Protein AF-A0A9E5BKT2-F1 (afdb_monomer_lite)

Radius of gyration: 29.55 Å; chains: 1; bounding box: 69×45×81 Å

Foldseek 3Di:
DVVLVVLLVVLLVLLLVLVVLVVVLVVLVVVCVVCVVVCVVVVVVVVSVVVNVVSVVVSVVSVVVNVVSLVVLVVVLVVVLVVVLVVVLVVCVVVPHDPVRNVVVVVVSVVVSVVVSVVSNVSSVCSSCVSVVVVVCCVVVPDDPDDADPPHDDDDDDPPDDDDDPDDDDDDPDDD

Sequence (176 aa):
MFAVRGVGLAIQKRARSGLTSASDLNSIAVENLQAARDVRAYGLQEREAARFAKSSHEGLRIQAKLVRYEKVLSPLLEISAACGIAIAIGVGASVGFKFEELLSLITAFYMAYGPIKKIGFVSNRLHMAEPGLVRLEEIIHATIEVADSPQAKSLGRVKGEIAMKDLSFAYGKETV

Structure (mmCIF, N/CA/C/O backbone):
data_AF-A0A9E5BKT2-F1
#
_entry.id   AF-A0A9E5BKT2-F1
#
loop_
_atom_site.group_PDB
_atom_site.id
_atom_site.type_symbol
_atom_site.label_atom_id
_atom_site.label_alt_id
_atom_site.label_comp_id
_atom_site.label_asym_id
_atom_site.label_entity_id
_atom_site.label_seq_id
_atom_site.pdbx_PDB_ins_code
_atom_site.Cartn_x
_atom_site.Cartn_y
_atom_site.Cartn_z
_atom_site.occupancy
_atom_site.B_iso_or_equiv
_atom_site.auth_seq_id
_atom_site.auth_comp_id
_atom_site.auth_asym_id
_atom_site.auth_atom_id
_atom_site.pdbx_PDB_model_num
ATOM 1 N N . MET A 1 1 ? 13.418 -9.877 -16.301 1.00 52.44 1 MET A N 1
ATOM 2 C CA . MET A 1 1 ? 12.278 -10.256 -15.427 1.00 52.44 1 MET A CA 1
ATOM 3 C C . MET A 1 1 ? 12.589 -10.229 -13.926 1.00 52.44 1 MET A C 1
ATOM 5 O O . MET A 1 1 ? 11.727 -9.795 -13.173 1.00 52.44 1 MET A O 1
ATOM 9 N N . PHE A 1 2 ? 13.782 -10.630 -13.463 1.00 60.38 2 PHE A N 1
ATOM 10 C CA . PHE A 1 2 ? 14.114 -10.679 -12.024 1.00 60.38 2 PHE A CA 1
ATOM 11 C C . PHE A 1 2 ? 13.998 -9.335 -11.278 1.00 60.38 2 PHE A C 1
ATOM 13 O O . PHE A 1 2 ? 13.499 -9.308 -10.156 1.00 60.38 2 PHE A O 1
ATOM 20 N N . ALA A 1 3 ? 14.367 -8.215 -11.912 1.00 64.75 3 ALA A N 1
ATOM 21 C CA . ALA A 1 3 ? 14.278 -6.885 -11.298 1.00 64.75 3 ALA A CA 1
ATOM 22 C C . ALA A 1 3 ? 12.826 -6.450 -11.008 1.00 64.75 3 ALA A C 1
ATOM 24 O O . ALA A 1 3 ? 12.533 -5.968 -9.918 1.00 64.75 3 ALA A O 1
ATOM 25 N N . VAL A 1 4 ? 11.900 -6.688 -11.945 1.00 68.06 4 VAL A N 1
ATOM 26 C CA . VAL A 1 4 ? 10.472 -6.346 -11.788 1.00 68.06 4 VAL A CA 1
ATOM 27 C C . VAL A 1 4 ? 9.827 -7.183 -10.682 1.00 68.06 4 VAL A C 1
ATOM 29 O O . VAL A 1 4 ? 9.112 -6.647 -9.839 1.00 68.06 4 VAL A O 1
ATOM 32 N N . ARG A 1 5 ? 10.140 -8.486 -10.625 1.00 73.25 5 ARG A N 1
ATOM 33 C CA . ARG A 1 5 ? 9.656 -9.379 -9.561 1.00 73.25 5 ARG A CA 1
ATOM 34 C C . ARG A 1 5 ? 10.188 -8.970 -8.184 1.00 73.25 5 ARG A C 1
ATOM 36 O O . ARG A 1 5 ? 9.429 -8.958 -7.220 1.00 73.25 5 ARG A O 1
ATOM 43 N N . GLY A 1 6 ? 11.464 -8.591 -8.098 1.00 78.75 6 GLY A N 1
ATOM 44 C CA . GLY A 1 6 ? 12.071 -8.099 -6.858 1.00 78.75 6 GLY A CA 1
ATOM 45 C C . GLY A 1 6 ? 11.422 -6.810 -6.344 1.00 78.75 6 GLY A C 1
ATOM 46 O O . GLY A 1 6 ? 11.127 -6.705 -5.155 1.00 78.75 6 GLY A O 1
ATOM 47 N N . VAL 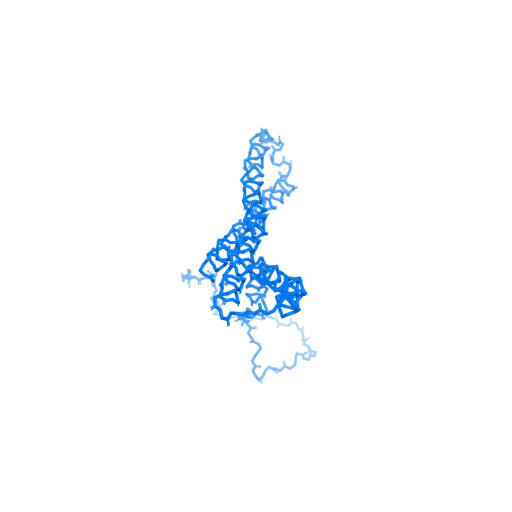A 1 7 ? 11.135 -5.858 -7.240 1.00 80.56 7 VAL A N 1
ATOM 48 C CA . VAL A 1 7 ? 10.409 -4.623 -6.898 1.00 80.56 7 VAL A CA 1
ATOM 49 C C . VAL A 1 7 ? 8.981 -4.932 -6.440 1.00 80.56 7 VAL A C 1
ATOM 51 O O . VAL A 1 7 ? 8.551 -4.394 -5.423 1.00 80.56 7 VAL A O 1
ATOM 54 N N . GLY A 1 8 ? 8.279 -5.847 -7.116 1.00 79.69 8 GLY A N 1
ATOM 55 C CA . GLY A 1 8 ? 6.929 -6.270 -6.728 1.00 79.69 8 GLY A CA 1
ATOM 56 C C . GLY A 1 8 ? 6.857 -6.846 -5.309 1.00 79.69 8 GLY A C 1
ATOM 57 O O . GLY A 1 8 ? 6.052 -6.387 -4.502 1.00 79.69 8 GLY A O 1
ATOM 58 N N . LEU A 1 9 ? 7.757 -7.773 -4.961 1.00 83.00 9 LEU A N 1
ATOM 59 C CA . LEU A 1 9 ? 7.834 -8.349 -3.608 1.00 83.00 9 LEU A CA 1
ATOM 60 C C . LEU A 1 9 ? 8.186 -7.299 -2.543 1.00 83.00 9 LEU A C 1
ATOM 62 O O . LEU A 1 9 ? 7.648 -7.312 -1.433 1.00 83.00 9 LEU A O 1
ATOM 66 N N . ALA A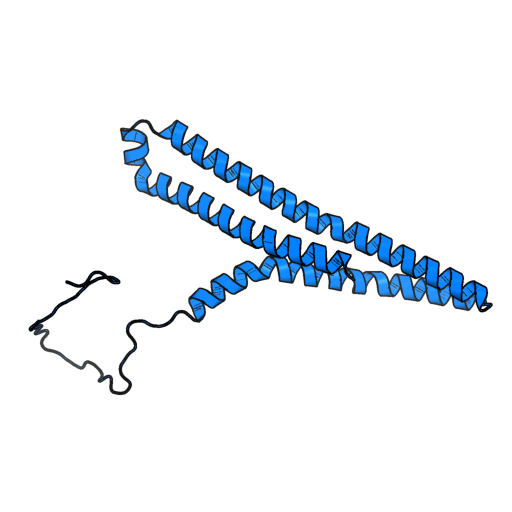 1 10 ? 9.083 -6.364 -2.870 1.00 85.25 10 ALA A N 1
ATOM 67 C CA . ALA A 1 10 ? 9.416 -5.265 -1.971 1.00 85.25 10 ALA A CA 1
ATOM 68 C C . ALA A 1 10 ? 8.203 -4.357 -1.714 1.00 85.25 10 ALA A C 1
ATOM 70 O O . ALA A 1 10 ? 7.989 -3.933 -0.577 1.00 85.25 10 ALA A O 1
ATOM 71 N N . ILE A 1 11 ? 7.399 -4.093 -2.744 1.00 86.62 11 ILE A N 1
ATOM 72 C CA . ILE A 1 11 ? 6.190 -3.273 -2.648 1.00 86.62 11 ILE A CA 1
ATOM 73 C C . ILE A 1 11 ? 5.122 -3.971 -1.816 1.00 86.62 11 ILE A C 1
ATOM 75 O O . ILE A 1 11 ? 4.629 -3.356 -0.875 1.00 86.62 11 ILE A O 1
ATOM 79 N N . GLN A 1 12 ? 4.852 -5.254 -2.057 1.00 85.00 12 GLN A N 1
ATOM 80 C CA . GLN A 1 12 ? 3.915 -6.048 -1.255 1.00 85.00 12 GLN A CA 1
ATOM 81 C C . GLN A 1 12 ? 4.278 -6.003 0.244 1.00 85.00 12 GLN A C 1
ATOM 83 O O . GLN A 1 12 ? 3.455 -5.646 1.092 1.00 85.00 12 GLN A O 1
ATOM 88 N N . LYS A 1 13 ? 5.550 -6.268 0.584 1.00 87.50 13 LYS A N 1
ATOM 89 C CA . LYS A 1 13 ? 6.039 -6.225 1.974 1.00 87.50 13 LYS A CA 1
ATOM 90 C C . LYS A 1 13 ? 5.849 -4.847 2.613 1.00 87.50 13 LYS A C 1
ATOM 92 O O . LYS A 1 13 ? 5.447 -4.752 3.771 1.00 87.50 13 LYS A O 1
ATOM 97 N N . ARG A 1 14 ? 6.153 -3.773 1.880 1.00 87.69 14 ARG A N 1
ATOM 98 C CA . ARG A 1 14 ? 6.024 -2.395 2.379 1.00 87.69 14 ARG A CA 1
ATOM 99 C C . ARG A 1 14 ? 4.567 -1.941 2.458 1.00 87.69 14 ARG A C 1
ATOM 101 O O . ARG A 1 14 ? 4.245 -1.199 3.377 1.00 87.69 14 ARG A O 1
ATOM 108 N N . ALA A 1 15 ? 3.703 -2.408 1.560 1.00 86.44 15 ALA A N 1
ATOM 109 C CA . ALA A 1 15 ? 2.277 -2.104 1.553 1.00 86.44 15 ALA A CA 1
ATOM 110 C C . ALA A 1 15 ? 1.611 -2.705 2.793 1.00 86.44 15 ALA A C 1
ATOM 112 O O . ALA A 1 15 ? 0.880 -2.009 3.495 1.00 86.44 15 ALA A O 1
ATOM 113 N N . ARG A 1 16 ? 1.987 -3.942 3.152 1.00 88.44 16 ARG A N 1
ATOM 114 C CA . ARG A 1 16 ? 1.585 -4.563 4.419 1.00 88.44 16 ARG A CA 1
ATOM 115 C C . ARG A 1 16 ? 2.017 -3.727 5.626 1.00 88.44 16 ARG A C 1
ATOM 117 O O . ARG A 1 16 ? 1.190 -3.422 6.476 1.00 88.44 16 ARG A O 1
ATOM 124 N N . SER A 1 17 ? 3.282 -3.295 5.678 1.00 90.00 17 SER A N 1
ATOM 125 C CA . SER A 1 17 ? 3.759 -2.408 6.754 1.00 90.00 17 SER A CA 1
ATOM 126 C C . SER A 1 17 ? 3.029 -1.060 6.790 1.00 90.00 17 SER A C 1
ATOM 128 O O . SER A 1 17 ? 2.810 -0.520 7.869 1.00 90.00 17 SER A O 1
ATOM 130 N N . GLY A 1 18 ? 2.650 -0.514 5.630 1.00 89.94 18 GLY A N 1
ATOM 131 C CA . GLY A 1 18 ? 1.887 0.731 5.535 1.00 89.94 18 GLY A CA 1
ATOM 132 C C . GLY A 1 18 ? 0.489 0.594 6.136 1.00 89.94 18 GLY A C 1
ATOM 133 O O . GLY A 1 18 ? 0.069 1.459 6.899 1.00 89.94 18 GLY A O 1
ATOM 134 N N . LEU A 1 19 ? -0.188 -0.523 5.859 1.00 86.38 19 LEU A N 1
ATOM 135 C CA . LEU A 1 19 ? -1.477 -0.873 6.462 1.00 86.38 19 LEU A CA 1
ATOM 136 C C . LEU A 1 19 ? -1.389 -1.007 7.986 1.00 86.38 19 LEU A C 1
ATOM 138 O O . LEU A 1 19 ? -2.228 -0.451 8.690 1.00 86.38 19 LEU A O 1
ATOM 142 N N . THR A 1 20 ? -0.364 -1.692 8.501 1.00 89.25 20 THR A N 1
ATOM 143 C CA . THR A 1 20 ? -0.136 -1.797 9.951 1.00 89.25 20 THR A CA 1
ATOM 144 C C . THR A 1 20 ? 0.094 -0.422 10.576 1.00 89.25 20 THR A C 1
ATOM 146 O O . THR A 1 20 ? -0.587 -0.069 11.529 1.00 89.25 20 THR A O 1
ATOM 149 N N . SER A 1 21 ? 0.966 0.400 9.987 1.00 92.25 21 SER A N 1
ATOM 150 C CA . SER A 1 21 ? 1.258 1.737 10.515 1.00 92.25 21 SER A CA 1
ATOM 151 C C . SER A 1 21 ? 0.036 2.664 10.507 1.00 92.25 21 SER A C 1
ATOM 153 O O . SER A 1 21 ? -0.158 3.421 11.455 1.00 92.25 21 SER A O 1
ATOM 155 N N . ALA A 1 22 ? -0.813 2.588 9.478 1.00 90.38 22 ALA A N 1
ATOM 156 C CA . ALA A 1 22 ? -2.075 3.322 9.444 1.00 90.38 22 ALA A CA 1
ATOM 157 C C . ALA A 1 22 ? -3.047 2.844 10.537 1.00 90.38 22 ALA A C 1
ATOM 159 O O . ALA A 1 22 ? -3.723 3.664 11.156 1.00 90.38 22 ALA A O 1
ATOM 160 N N . SER A 1 23 ? -3.086 1.532 10.802 1.00 90.94 23 SER A N 1
ATOM 161 C CA . SER A 1 23 ? -3.873 0.957 11.895 1.00 90.94 23 SER A CA 1
ATOM 162 C C . SER A 1 23 ? -3.388 1.462 13.253 1.00 90.94 23 SER A C 1
ATOM 164 O O . SER A 1 23 ? -4.204 1.934 14.035 1.00 90.94 23 SER A O 1
ATOM 166 N N . ASP A 1 24 ? -2.079 1.437 13.508 1.00 92.00 24 ASP A N 1
ATOM 167 C CA . ASP A 1 24 ? -1.487 1.898 14.770 1.00 92.00 24 ASP A CA 1
ATOM 168 C C . ASP A 1 24 ? -1.763 3.388 15.012 1.00 92.00 24 ASP A C 1
ATOM 170 O O . ASP A 1 24 ? -2.130 3.799 16.113 1.00 92.00 24 ASP A O 1
ATOM 174 N N . LEU A 1 25 ? -1.622 4.208 13.965 1.00 93.56 25 LEU A N 1
ATOM 175 C CA . LEU A 1 25 ? -1.968 5.628 13.996 1.00 93.56 25 LEU A CA 1
ATOM 176 C C . LEU A 1 25 ? -3.433 5.860 14.351 1.00 93.56 25 LEU A C 1
ATOM 178 O O . LEU A 1 25 ? -3.738 6.697 15.202 1.00 93.56 25 LEU A O 1
ATOM 182 N N . ASN A 1 26 ? -4.330 5.115 13.706 1.00 93.94 26 ASN A N 1
ATOM 183 C CA . ASN A 1 26 ? -5.756 5.207 13.969 1.00 93.94 26 ASN A CA 1
ATOM 184 C C . ASN A 1 26 ? -6.094 4.755 15.395 1.00 93.94 26 ASN A C 1
ATOM 186 O O . ASN A 1 26 ? -6.880 5.413 16.065 1.00 93.94 26 ASN A O 1
ATOM 190 N N . SER A 1 27 ? -5.467 3.685 15.887 1.00 94.25 27 SER A N 1
ATOM 191 C CA . SER A 1 27 ? -5.636 3.215 17.264 1.00 94.25 27 SER A CA 1
ATOM 192 C C . SER A 1 27 ? -5.236 4.282 18.283 1.00 94.25 27 SER A C 1
ATOM 194 O O . SER A 1 27 ? -6.023 4.563 19.180 1.00 94.25 27 SER A O 1
ATOM 196 N N . ILE A 1 28 ? -4.079 4.936 18.112 1.00 93.06 28 ILE A N 1
ATOM 197 C CA . ILE A 1 28 ? -3.645 6.036 18.995 1.00 93.06 28 ILE A CA 1
ATOM 198 C C . ILE A 1 28 ? -4.642 7.201 18.941 1.00 93.06 28 ILE A C 1
ATOM 200 O O . ILE A 1 28 ? -4.976 7.786 19.969 1.00 93.06 28 ILE A O 1
ATOM 204 N N . ALA A 1 29 ? -5.125 7.552 17.747 1.00 93.75 29 ALA A N 1
ATOM 205 C CA . ALA A 1 29 ? -6.100 8.626 17.594 1.00 93.75 29 ALA A CA 1
ATOM 206 C C . ALA A 1 29 ? -7.422 8.300 18.307 1.00 93.75 29 ALA A C 1
ATOM 208 O O . ALA A 1 29 ? -7.926 9.125 19.064 1.00 93.75 29 ALA A O 1
ATOM 209 N N . VAL A 1 30 ? -7.961 7.095 18.103 1.00 95.88 30 VAL A N 1
ATOM 210 C CA . VAL A 1 30 ? -9.209 6.649 18.737 1.00 95.88 30 VAL A CA 1
ATOM 211 C C . VAL A 1 30 ? -9.059 6.579 20.256 1.00 95.88 30 VAL A C 1
ATOM 213 O O . VAL A 1 30 ? -9.920 7.102 20.956 1.00 95.88 30 VAL A O 1
ATOM 216 N N . GLU A 1 31 ? -7.962 6.012 20.763 1.00 93.62 31 GLU A N 1
ATOM 217 C CA . GLU A 1 31 ? -7.651 5.942 22.199 1.00 93.62 31 GLU A CA 1
ATOM 218 C C . GLU A 1 31 ? -7.650 7.342 22.829 1.00 93.62 31 GLU A C 1
ATOM 220 O O . GLU A 1 31 ? -8.365 7.594 23.798 1.00 93.62 31 GLU A O 1
ATOM 225 N N . ASN A 1 32 ? -6.935 8.293 22.219 1.00 92.25 32 ASN A N 1
ATOM 226 C CA . ASN A 1 32 ? -6.854 9.668 22.715 1.00 92.25 32 ASN A CA 1
ATOM 227 C C . ASN A 1 32 ? -8.192 10.414 22.657 1.00 92.25 32 ASN A C 1
ATOM 229 O O . ASN A 1 32 ? -8.479 11.232 23.532 1.00 92.25 32 ASN A O 1
ATOM 233 N N . LEU A 1 33 ? -9.019 10.149 21.642 1.00 92.38 33 LEU A N 1
ATOM 234 C CA . LEU A 1 33 ? -10.345 10.756 21.516 1.00 92.38 33 LEU A CA 1
ATOM 235 C C . LEU A 1 33 ? -11.337 10.177 22.531 1.00 92.38 33 LEU A C 1
ATOM 237 O O . LEU A 1 33 ? -12.112 10.930 23.121 1.00 92.38 33 LEU A O 1
ATOM 241 N N . GLN A 1 34 ? -11.298 8.864 22.763 1.00 95.56 34 GLN A N 1
ATOM 242 C CA . GLN A 1 34 ? -12.163 8.185 23.730 1.00 95.56 34 GLN A CA 1
ATOM 243 C C . GLN A 1 34 ? -11.776 8.516 25.179 1.00 95.56 34 GLN A C 1
ATOM 245 O O . GLN A 1 34 ? -12.656 8.722 26.012 1.00 95.56 34 GLN A O 1
ATOM 250 N N . ALA A 1 35 ? -10.478 8.647 25.469 1.00 93.88 35 ALA A N 1
ATOM 251 C CA . ALA A 1 35 ? -9.943 8.933 26.802 1.00 93.88 35 ALA A CA 1
ATOM 252 C C . ALA A 1 35 ? -9.540 10.409 27.004 1.00 93.88 3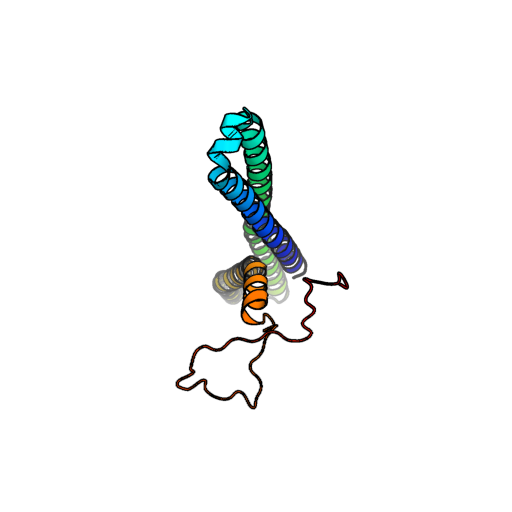5 ALA A C 1
ATOM 254 O O . ALA A 1 35 ? -8.747 10.741 27.886 1.00 93.88 35 ALA A O 1
ATOM 255 N N . ALA A 1 36 ? -10.100 11.341 26.223 1.00 94.00 36 ALA A N 1
ATOM 256 C CA . ALA A 1 36 ? -9.709 12.756 26.238 1.00 94.00 36 ALA A CA 1
ATOM 257 C C . ALA A 1 36 ? -9.862 13.452 27.609 1.00 94.00 36 ALA A C 1
ATOM 259 O O . ALA A 1 36 ? -9.231 14.484 27.868 1.00 94.00 36 ALA A O 1
ATOM 260 N N . ARG A 1 37 ? -10.734 12.944 28.492 1.00 95.69 37 ARG A N 1
ATOM 261 C CA . ARG A 1 37 ? -10.862 13.444 29.871 1.00 95.69 37 ARG A CA 1
ATOM 262 C C . ARG A 1 37 ? -9.688 12.987 30.734 1.00 95.69 37 ARG A C 1
ATOM 264 O O . ARG A 1 37 ? -9.123 13.820 31.435 1.00 95.69 37 ARG A O 1
ATOM 271 N N . ASP A 1 38 ? -9.295 11.726 30.625 1.00 95.75 38 ASP A N 1
ATOM 272 C CA . ASP A 1 38 ? -8.211 11.136 31.412 1.00 95.75 38 ASP A CA 1
ATOM 273 C C . ASP A 1 38 ? -6.860 11.712 30.982 1.00 95.75 38 ASP A C 1
ATOM 275 O O . ASP A 1 38 ? -6.081 12.155 31.823 1.00 95.75 38 ASP A O 1
ATOM 279 N N . VAL A 1 39 ? -6.630 11.855 29.671 1.00 95.38 39 VAL A N 1
ATOM 280 C CA . VAL A 1 39 ? -5.421 12.502 29.127 1.00 95.38 39 VAL A CA 1
ATOM 281 C C . VAL A 1 39 ? -5.235 13.908 29.707 1.00 95.38 39 VAL A C 1
ATOM 283 O O . VAL A 1 39 ? -4.123 14.285 30.072 1.00 95.38 39 VAL A O 1
ATOM 286 N N . ARG A 1 40 ? -6.322 14.683 29.836 1.00 95.19 40 ARG A N 1
ATOM 287 C CA . ARG A 1 40 ? -6.286 16.024 30.443 1.00 95.19 40 ARG A CA 1
ATOM 288 C C . ARG A 1 40 ? -6.133 15.983 31.960 1.00 95.19 40 ARG A C 1
ATOM 290 O O . ARG A 1 40 ? -5.374 16.784 32.494 1.00 95.19 40 ARG A O 1
ATOM 297 N N . ALA A 1 41 ? -6.834 15.076 32.639 1.00 96.19 41 ALA A N 1
ATOM 298 C CA . ALA A 1 41 ? -6.790 14.946 34.094 1.00 96.19 41 ALA A CA 1
ATOM 299 C C . ALA A 1 41 ? -5.385 14.586 34.601 1.00 96.19 41 ALA A C 1
ATOM 301 O O . ALA A 1 41 ? -4.966 15.082 35.642 1.00 96.19 41 ALA A O 1
ATOM 302 N N . TYR A 1 42 ? -4.648 13.776 33.838 1.00 95.94 42 TYR A N 1
ATOM 303 C CA . TYR A 1 42 ? -3.288 13.349 34.169 1.00 95.94 42 TYR A CA 1
ATOM 304 C C . TYR A 1 42 ? -2.180 14.188 33.503 1.00 95.94 42 TYR A C 1
ATOM 306 O O . TYR A 1 42 ? -1.006 13.866 33.669 1.00 95.94 42 TYR A O 1
ATOM 314 N N . GLY A 1 43 ? -2.512 15.248 32.752 1.00 95.12 43 GLY A N 1
ATOM 315 C CA . GLY A 1 43 ? -1.511 16.111 32.109 1.00 95.12 43 GLY A CA 1
ATOM 316 C C . GLY A 1 43 ? -0.674 15.414 31.023 1.00 95.12 43 GLY A C 1
ATOM 317 O O . GLY A 1 43 ? 0.501 15.727 30.845 1.00 95.12 43 GLY A O 1
ATOM 318 N N . LEU A 1 44 ? -1.245 14.432 30.316 1.00 96.31 44 LEU A N 1
ATOM 319 C CA . LEU A 1 44 ? -0.527 13.544 29.388 1.00 96.31 44 LEU A CA 1
ATOM 320 C C . LEU A 1 44 ? -0.470 14.056 27.937 1.00 96.31 44 LEU A C 1
ATOM 322 O O . LEU A 1 44 ? 0.002 13.339 27.055 1.00 96.31 44 LEU A O 1
ATOM 326 N N . GLN A 1 45 ? -0.932 15.277 27.661 1.00 95.38 45 GLN A N 1
ATOM 327 C CA . GLN A 1 45 ? -1.101 15.799 26.299 1.00 95.38 45 GLN A CA 1
ATOM 328 C C . GLN A 1 45 ? 0.198 15.766 25.481 1.00 95.38 45 GLN A C 1
ATOM 330 O O . GLN A 1 45 ? 0.189 15.300 24.345 1.00 95.38 45 GLN A O 1
ATOM 335 N N . GLU A 1 46 ? 1.318 16.223 26.047 1.00 96.81 46 GLU A N 1
ATOM 336 C CA . GLU A 1 46 ? 2.607 16.242 25.338 1.00 96.81 46 GLU A CA 1
ATOM 337 C C . GLU A 1 46 ? 3.122 14.831 25.043 1.00 96.81 46 GLU A C 1
ATOM 339 O O . GLU A 1 46 ? 3.631 14.561 23.954 1.00 96.81 46 GLU A O 1
ATOM 344 N N . ARG A 1 47 ? 2.941 13.906 25.992 1.00 95.88 47 ARG A N 1
ATOM 345 C CA . ARG A 1 47 ? 3.321 12.500 25.832 1.00 95.88 47 ARG A CA 1
ATOM 346 C C . ARG A 1 47 ? 2.532 11.846 24.700 1.00 95.88 47 ARG A C 1
ATOM 348 O O . ARG A 1 47 ? 3.131 11.194 23.844 1.00 95.88 47 ARG A O 1
ATOM 355 N N . GLU A 1 48 ? 1.215 12.028 24.678 1.00 95.06 48 GLU A N 1
ATOM 356 C CA . GLU A 1 48 ? 0.360 11.450 23.640 1.00 95.06 48 GLU A CA 1
ATOM 357 C C . GLU A 1 48 ? 0.578 12.118 22.275 1.00 95.06 48 GLU A C 1
ATOM 359 O O . GLU A 1 48 ? 0.625 11.430 21.252 1.00 95.06 48 GLU A O 1
ATOM 364 N N . ALA A 1 49 ? 0.844 13.429 22.245 1.00 95.00 49 ALA A N 1
ATOM 365 C CA . ALA A 1 49 ? 1.255 14.130 21.030 1.00 95.00 49 ALA A CA 1
ATOM 366 C C . ALA A 1 49 ? 2.586 13.587 20.481 1.00 95.00 49 ALA A C 1
ATOM 368 O O . ALA A 1 49 ? 2.697 13.319 19.284 1.00 95.00 49 ALA A O 1
ATOM 369 N N . ALA A 1 50 ? 3.582 13.351 21.342 1.00 96.31 50 ALA A N 1
ATOM 370 C CA . ALA A 1 50 ? 4.861 12.764 20.946 1.00 96.31 50 ALA A CA 1
ATOM 371 C C . ALA A 1 50 ? 4.705 11.315 20.447 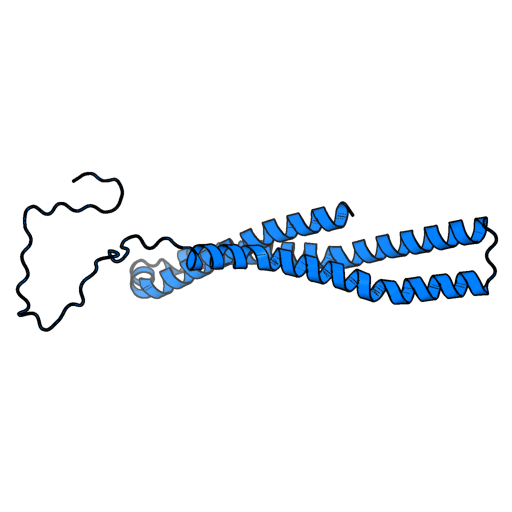1.00 96.31 50 ALA A C 1
ATOM 373 O O . ALA A 1 50 ? 5.319 10.931 19.446 1.00 96.31 50 ALA A O 1
ATOM 374 N N . ARG A 1 51 ? 3.854 10.512 21.101 1.00 94.62 51 ARG A N 1
ATOM 375 C CA . ARG A 1 51 ? 3.517 9.141 20.679 1.00 94.62 51 ARG A CA 1
ATOM 376 C C . ARG A 1 51 ? 2.857 9.130 19.297 1.00 94.62 51 ARG A C 1
ATOM 378 O O . ARG A 1 51 ? 3.288 8.365 18.429 1.00 94.62 51 ARG A O 1
ATOM 385 N N . PHE A 1 52 ? 1.883 10.009 19.064 1.00 94.31 52 PHE A N 1
ATOM 386 C CA . PHE A 1 52 ? 1.241 10.173 17.759 1.00 94.31 52 PHE A CA 1
ATOM 387 C C . PHE A 1 52 ? 2.236 10.643 16.688 1.00 94.31 52 PHE A C 1
ATOM 389 O O . PHE A 1 52 ? 2.321 10.039 15.618 1.00 94.31 52 PHE A O 1
ATOM 396 N N . ALA A 1 53 ? 3.054 11.660 16.986 1.00 95.81 53 ALA A N 1
ATOM 397 C CA . ALA A 1 53 ? 4.062 12.187 16.065 1.00 95.81 53 ALA A CA 1
ATOM 398 C C . ALA A 1 53 ? 5.083 11.117 15.651 1.00 95.81 53 ALA A C 1
ATOM 400 O O . ALA A 1 53 ? 5.394 10.980 14.467 1.00 95.81 53 ALA A O 1
ATOM 401 N N . LYS A 1 54 ? 5.561 10.302 16.599 1.00 95.12 54 LYS A N 1
ATOM 402 C CA . LYS A 1 54 ? 6.475 9.186 16.321 1.00 95.12 54 LYS A CA 1
ATOM 403 C C . LYS A 1 54 ? 5.856 8.166 15.361 1.00 95.12 54 LYS A C 1
ATOM 405 O O . LYS A 1 54 ? 6.506 7.773 14.393 1.00 95.12 54 LYS A O 1
ATOM 410 N N . SER A 1 55 ? 4.612 7.755 15.615 1.00 93.12 55 SER A N 1
ATOM 411 C CA . SER A 1 55 ? 3.893 6.816 14.743 1.00 93.12 55 SER A CA 1
ATOM 412 C C . SER A 1 55 ? 3.648 7.417 13.350 1.00 93.12 55 SER A C 1
ATOM 414 O O . SER A 1 55 ? 3.846 6.755 12.331 1.00 93.12 55 SER A O 1
ATOM 416 N N . SER A 1 56 ? 3.345 8.718 13.293 1.00 94.69 56 SER A N 1
ATOM 417 C CA . SER A 1 56 ? 3.104 9.455 12.045 1.00 94.69 56 SER A CA 1
ATOM 418 C C . SER A 1 56 ? 4.363 9.543 11.190 1.00 94.69 56 SER A C 1
ATOM 420 O O . SER A 1 56 ? 4.334 9.251 9.993 1.00 94.69 56 SER A O 1
ATOM 422 N N . HIS A 1 57 ? 5.508 9.841 11.808 1.00 95.56 57 HIS A N 1
ATOM 423 C CA . HIS A 1 57 ? 6.795 9.854 11.121 1.00 95.56 57 HIS A CA 1
ATOM 424 C C . HIS A 1 57 ? 7.196 8.483 10.569 1.00 95.56 57 HIS A C 1
ATOM 426 O O . HIS A 1 57 ? 7.702 8.418 9.445 1.00 95.56 57 HIS A O 1
ATOM 432 N N . GLU A 1 58 ? 6.960 7.387 11.298 1.00 92.94 58 GLU A N 1
ATOM 433 C CA . GLU A 1 58 ? 7.240 6.053 10.752 1.00 92.94 58 GLU A CA 1
ATOM 434 C C . GLU A 1 58 ? 6.291 5.714 9.593 1.00 92.94 58 GLU A C 1
ATOM 436 O O . GLU A 1 58 ? 6.750 5.210 8.563 1.00 92.94 58 GLU A O 1
ATOM 441 N N . GLY A 1 59 ? 5.011 6.090 9.689 1.00 92.50 59 GLY A N 1
ATOM 442 C CA . GLY A 1 59 ? 4.046 5.960 8.595 1.00 92.50 59 GLY A CA 1
ATOM 443 C C . GLY A 1 59 ? 4.473 6.717 7.337 1.00 92.50 59 GLY A C 1
ATOM 444 O O . GLY A 1 59 ? 4.535 6.135 6.250 1.00 92.50 59 GLY A O 1
ATOM 445 N N . LEU A 1 60 ? 4.881 7.981 7.480 1.00 94.06 60 LEU A N 1
ATOM 446 C CA . LEU A 1 60 ? 5.438 8.780 6.384 1.00 94.06 60 LEU A CA 1
ATOM 447 C C . LEU A 1 60 ? 6.688 8.128 5.782 1.00 94.06 60 LEU A C 1
ATOM 449 O O . LEU A 1 60 ? 6.832 8.076 4.560 1.00 94.06 60 LEU A O 1
ATOM 453 N N . ARG A 1 61 ? 7.581 7.574 6.612 1.00 94.94 61 ARG A N 1
ATOM 454 C CA . ARG A 1 61 ? 8.791 6.886 6.138 1.00 94.94 61 ARG A CA 1
ATOM 455 C C . ARG A 1 61 ? 8.460 5.636 5.325 1.00 94.94 61 ARG A C 1
ATOM 457 O O . ARG A 1 61 ? 9.143 5.349 4.337 1.00 94.94 61 ARG A O 1
ATOM 464 N N . ILE A 1 62 ? 7.445 4.876 5.730 1.00 91.00 62 ILE A N 1
ATOM 465 C CA . ILE A 1 62 ? 6.979 3.689 5.002 1.00 91.00 62 ILE A CA 1
ATOM 466 C C . ILE A 1 62 ? 6.345 4.099 3.668 1.00 91.00 62 ILE A C 1
ATOM 468 O O . ILE A 1 62 ? 6.707 3.530 2.635 1.00 91.00 62 ILE A O 1
ATOM 472 N N . GLN A 1 63 ? 5.488 5.123 3.667 1.00 89.56 63 GLN A N 1
ATOM 473 C CA . GLN A 1 63 ? 4.853 5.636 2.450 1.00 89.56 63 GLN A CA 1
ATOM 474 C C . GLN A 1 63 ? 5.874 6.202 1.456 1.00 89.56 63 GLN A C 1
ATOM 476 O O . GLN A 1 63 ? 5.841 5.876 0.271 1.00 89.56 63 GLN A O 1
ATOM 481 N N . ALA A 1 64 ? 6.864 6.960 1.930 1.00 92.81 64 ALA A N 1
ATOM 482 C CA . ALA A 1 64 ? 7.939 7.467 1.080 1.00 92.81 64 ALA A CA 1
ATOM 483 C C . ALA A 1 64 ? 8.736 6.332 0.412 1.00 92.81 64 ALA A C 1
ATOM 485 O O . ALA A 1 64 ? 9.099 6.425 -0.762 1.00 92.81 64 ALA A O 1
ATOM 486 N N . LYS A 1 65 ? 8.986 5.227 1.132 1.00 89.12 65 LYS A N 1
ATOM 487 C CA . LYS A 1 65 ? 9.625 4.036 0.550 1.00 89.12 65 LYS A CA 1
ATOM 488 C C . LYS A 1 65 ? 8.746 3.395 -0.522 1.00 89.12 65 LYS A C 1
ATOM 490 O O . LYS A 1 65 ? 9.279 3.040 -1.567 1.00 89.12 65 LYS A O 1
ATOM 495 N N . LEU A 1 66 ? 7.438 3.268 -0.291 1.00 86.44 66 LEU A N 1
ATOM 496 C CA . LEU A 1 66 ? 6.494 2.736 -1.282 1.00 86.44 66 LEU A CA 1
ATOM 497 C C . LEU A 1 66 ? 6.511 3.547 -2.576 1.00 86.44 66 LEU A C 1
ATOM 499 O O . LEU A 1 66 ? 6.758 2.980 -3.640 1.00 86.44 66 LEU A O 1
ATOM 503 N N . VAL A 1 67 ? 6.367 4.870 -2.467 1.00 87.94 67 VAL A N 1
ATOM 504 C CA . VAL A 1 67 ? 6.441 5.778 -3.619 1.00 87.94 67 VAL A CA 1
ATOM 505 C C . VAL A 1 67 ? 7.788 5.636 -4.325 1.00 87.94 67 VAL A C 1
ATOM 507 O O . VAL A 1 67 ? 7.836 5.552 -5.549 1.00 87.94 67 VAL A O 1
ATOM 510 N N . ARG A 1 68 ? 8.899 5.538 -3.584 1.00 88.12 68 ARG A N 1
ATOM 511 C CA . ARG A 1 68 ? 10.223 5.327 -4.188 1.00 88.12 68 ARG A CA 1
ATOM 512 C C . ARG A 1 68 ? 10.279 4.042 -5.017 1.00 88.12 68 ARG A C 1
ATOM 514 O O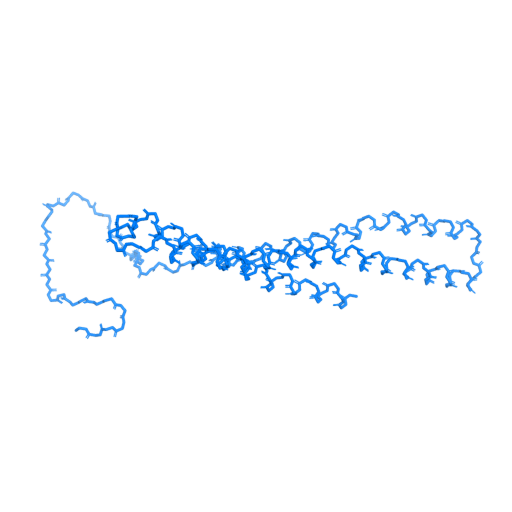 . ARG A 1 68 ? 10.775 4.087 -6.138 1.00 88.12 68 ARG A O 1
ATOM 521 N N . TYR A 1 69 ? 9.782 2.917 -4.502 1.00 83.50 69 TYR A N 1
ATOM 522 C CA . TYR A 1 69 ? 9.776 1.655 -5.251 1.00 83.50 69 TYR A CA 1
ATOM 523 C C . TYR A 1 69 ? 8.864 1.715 -6.482 1.00 83.50 69 TYR A C 1
ATOM 525 O O . TYR A 1 69 ? 9.248 1.223 -7.542 1.00 83.50 69 TYR A O 1
ATOM 533 N N . GLU A 1 70 ? 7.708 2.370 -6.378 1.00 81.00 70 GLU A N 1
ATOM 534 C CA . GLU A 1 70 ? 6.810 2.592 -7.513 1.00 81.00 70 GLU A CA 1
ATOM 535 C C . GLU A 1 70 ? 7.478 3.447 -8.604 1.00 81.00 70 GLU A C 1
ATOM 537 O O . GLU A 1 70 ? 7.417 3.113 -9.788 1.00 81.00 70 GLU A O 1
ATOM 542 N N . LYS A 1 71 ? 8.185 4.519 -8.220 1.00 84.25 71 LYS A N 1
ATOM 543 C CA . LYS A 1 71 ? 8.883 5.402 -9.168 1.00 84.25 71 LYS A CA 1
ATOM 544 C C . LYS A 1 71 ? 10.105 4.748 -9.812 1.00 84.25 71 LYS A C 1
ATOM 546 O O . LYS A 1 71 ? 10.382 5.043 -10.969 1.00 84.25 71 LYS A O 1
ATOM 551 N N . VAL A 1 72 ? 10.798 3.837 -9.123 1.00 84.81 72 VAL A N 1
ATOM 552 C CA . VAL A 1 72 ? 11.944 3.078 -9.672 1.00 84.81 72 VAL A CA 1
ATOM 553 C C . VAL A 1 72 ? 11.526 2.116 -10.794 1.00 84.81 72 VAL A C 1
ATOM 555 O O . VAL A 1 72 ? 12.350 1.752 -11.634 1.00 84.81 72 VAL A O 1
ATOM 558 N N . LEU A 1 73 ? 10.245 1.750 -10.878 1.00 77.00 73 LEU A N 1
ATOM 559 C CA . LEU A 1 73 ? 9.750 0.868 -11.930 1.00 77.00 73 LEU A CA 1
ATOM 560 C C . LEU A 1 73 ? 9.841 1.501 -13.330 1.00 77.00 73 LEU A C 1
ATOM 562 O O . LEU A 1 73 ? 10.185 0.800 -14.278 1.00 77.00 73 LEU A O 1
ATOM 566 N N . SER A 1 74 ? 9.589 2.812 -13.472 1.00 80.25 74 SER A N 1
ATOM 567 C CA . SER A 1 74 ? 9.650 3.479 -14.788 1.00 80.25 74 SER A CA 1
ATOM 568 C C . SER A 1 74 ? 11.065 3.467 -15.384 1.00 80.25 74 SER A C 1
ATOM 570 O O . SER A 1 74 ? 11.199 2.965 -16.499 1.00 80.25 74 SER A O 1
ATOM 572 N N . PRO A 1 75 ? 12.127 3.890 -14.662 1.00 84.31 75 PRO A N 1
ATOM 573 C CA . PRO A 1 75 ? 13.500 3.793 -15.158 1.00 84.31 75 PRO A CA 1
ATOM 574 C C . PRO A 1 75 ? 13.927 2.361 -15.493 1.00 84.31 75 PRO A C 1
ATOM 576 O O . PRO A 1 75 ? 14.601 2.135 -16.491 1.00 84.31 75 PRO A O 1
ATOM 579 N N . LEU A 1 76 ? 13.522 1.368 -14.691 1.00 82.62 76 LEU A N 1
ATOM 580 C CA . LEU A 1 76 ? 13.843 -0.036 -14.971 1.00 82.62 76 LEU A CA 1
ATOM 581 C C . LEU A 1 76 ? 13.200 -0.527 -16.273 1.00 82.62 76 LEU A C 1
ATOM 583 O O . LEU A 1 76 ? 13.848 -1.227 -17.052 1.00 82.62 76 LEU A O 1
ATOM 587 N N . LEU A 1 77 ? 11.940 -0.157 -16.514 1.00 78.50 77 LEU A N 1
ATOM 588 C CA . LEU A 1 77 ? 11.245 -0.478 -17.758 1.00 78.50 77 LEU A CA 1
ATOM 589 C C . LEU A 1 77 ? 11.893 0.234 -18.951 1.00 78.50 77 LEU A C 1
ATOM 591 O O . LEU A 1 77 ? 12.110 -0.402 -19.980 1.00 78.50 77 LEU A O 1
ATOM 595 N N . GLU A 1 78 ? 12.270 1.502 -18.795 1.00 82.38 78 GLU A N 1
ATOM 596 C CA . GLU A 1 78 ? 12.958 2.296 -19.823 1.00 82.38 78 GLU A CA 1
ATOM 597 C C . GLU A 1 78 ? 14.315 1.700 -20.203 1.00 82.38 78 GLU A C 1
ATOM 599 O O . GLU A 1 78 ? 14.565 1.480 -21.385 1.00 82.38 78 GLU A O 1
ATOM 604 N N . ILE A 1 79 ? 15.153 1.343 -19.223 1.00 86.62 79 ILE A N 1
ATOM 605 C CA . ILE A 1 79 ? 16.441 0.680 -19.475 1.00 86.62 79 ILE A CA 1
ATOM 606 C C . ILE A 1 79 ? 16.220 -0.664 -20.176 1.00 86.62 79 ILE A C 1
ATOM 608 O O . ILE A 1 79 ? 16.899 -0.969 -21.152 1.00 86.62 79 ILE A O 1
ATOM 612 N N . SER A 1 80 ? 15.241 -1.459 -19.726 1.00 81.81 80 SER A N 1
ATOM 613 C CA . SER A 1 80 ? 14.949 -2.752 -20.355 1.00 81.81 80 SER A CA 1
ATOM 614 C C . SER A 1 80 ? 14.478 -2.612 -21.806 1.00 81.81 80 SER A C 1
ATOM 616 O O . SER A 1 80 ? 14.892 -3.395 -22.661 1.00 81.81 80 SER A O 1
ATOM 618 N N . ALA A 1 81 ? 13.666 -1.591 -22.096 1.00 78.81 81 ALA A N 1
ATOM 619 C CA . ALA A 1 81 ? 13.190 -1.294 -23.439 1.00 78.81 81 ALA A CA 1
ATOM 620 C C . ALA A 1 81 ? 14.330 -0.790 -24.329 1.00 78.81 81 ALA A C 1
ATOM 622 O O . ALA A 1 81 ? 14.491 -1.283 -25.442 1.00 78.81 81 ALA A O 1
ATOM 623 N N . ALA A 1 82 ? 15.163 0.126 -23.825 1.00 84.00 82 ALA A N 1
ATOM 624 C CA . ALA A 1 82 ? 16.327 0.636 -24.541 1.00 84.00 82 ALA A CA 1
ATOM 625 C C . ALA A 1 82 ? 17.318 -0.487 -24.885 1.00 84.00 82 ALA A C 1
ATOM 627 O O . ALA A 1 82 ? 17.764 -0.576 -26.026 1.00 84.00 82 ALA A O 1
ATOM 628 N N . CYS A 1 83 ? 17.603 -1.393 -23.942 1.00 87.25 83 CYS A N 1
ATOM 629 C CA . CYS A 1 83 ? 18.416 -2.581 -24.206 1.00 87.25 83 CYS A CA 1
ATOM 630 C C . CYS A 1 83 ? 17.779 -3.489 -25.266 1.00 87.25 83 CYS A C 1
ATOM 632 O O . CYS A 1 83 ? 18.478 -3.943 -26.167 1.00 87.25 83 CYS A O 1
ATOM 634 N N . GLY A 1 84 ? 16.467 -3.739 -25.187 1.00 83.00 84 GLY A N 1
ATOM 635 C CA . GLY A 1 84 ? 15.752 -4.547 -26.179 1.00 83.00 84 GLY A CA 1
ATOM 636 C C . GLY A 1 84 ? 15.834 -3.960 -27.589 1.00 83.00 84 GLY A C 1
ATOM 637 O O . GLY A 1 84 ? 16.157 -4.678 -28.531 1.00 83.00 84 GLY A O 1
ATOM 638 N N . ILE A 1 85 ? 15.621 -2.647 -27.718 1.00 81.88 85 ILE A N 1
ATOM 639 C CA . ILE A 1 85 ? 15.739 -1.923 -28.990 1.00 81.88 85 ILE A CA 1
ATOM 640 C C . ILE A 1 85 ? 17.181 -1.980 -29.509 1.00 81.88 85 ILE A C 1
ATOM 642 O O . ILE A 1 85 ? 17.392 -2.304 -30.674 1.00 81.88 85 ILE A O 1
ATOM 646 N N . ALA A 1 86 ? 18.179 -1.725 -28.657 1.00 86.56 86 ALA A N 1
ATOM 647 C CA . ALA A 1 86 ? 19.588 -1.761 -29.050 1.00 86.56 86 ALA A CA 1
ATOM 648 C C . ALA A 1 86 ? 20.015 -3.146 -29.565 1.00 86.56 86 ALA A C 1
ATOM 650 O O . ALA A 1 86 ? 20.676 -3.242 -30.599 1.00 86.56 86 ALA A O 1
ATOM 651 N N . ILE A 1 87 ? 19.592 -4.220 -28.887 1.00 86.94 87 ILE A N 1
ATOM 652 C CA . ILE A 1 87 ? 19.843 -5.602 -29.321 1.00 86.94 87 ILE A CA 1
ATOM 653 C C . ILE A 1 87 ? 19.161 -5.868 -30.665 1.00 86.94 87 ILE A C 1
ATOM 655 O O . ILE A 1 87 ? 19.787 -6.413 -31.570 1.00 86.94 87 ILE A O 1
ATOM 659 N N . ALA A 1 88 ? 17.898 -5.467 -30.813 1.00 81.56 88 ALA A N 1
ATOM 660 C CA . ALA A 1 88 ? 17.144 -5.703 -32.036 1.00 81.56 88 ALA A CA 1
ATOM 661 C C . ALA A 1 88 ? 17.747 -4.975 -33.248 1.00 81.56 88 ALA A C 1
ATOM 663 O O . ALA A 1 88 ? 17.841 -5.563 -34.322 1.00 81.56 88 ALA A O 1
ATOM 664 N N . ILE A 1 89 ? 18.222 -3.738 -33.066 1.00 82.75 89 ILE A N 1
ATOM 665 C CA . ILE A 1 89 ? 18.949 -2.988 -34.100 1.00 82.75 89 ILE A CA 1
ATOM 666 C C . ILE A 1 89 ? 20.277 -3.678 -34.433 1.00 82.75 89 ILE A C 1
ATOM 668 O O . ILE A 1 89 ? 20.578 -3.873 -35.607 1.00 82.75 89 ILE A O 1
ATOM 672 N N . GLY A 1 90 ? 21.058 -4.077 -33.422 1.00 85.62 90 GLY A N 1
ATOM 673 C CA . GLY A 1 90 ? 22.356 -4.727 -33.630 1.00 85.62 90 GLY A CA 1
ATOM 674 C C . GLY A 1 90 ? 22.251 -6.057 -34.382 1.00 85.62 90 GLY A C 1
ATOM 675 O O . GLY A 1 90 ? 23.033 -6.311 -35.296 1.00 85.62 90 GLY A O 1
ATOM 676 N N . VAL A 1 91 ? 21.255 -6.879 -34.041 1.00 85.56 91 VAL A N 1
ATOM 677 C CA . VAL A 1 91 ? 20.972 -8.142 -34.740 1.00 85.56 91 VAL A CA 1
ATOM 678 C C . VAL A 1 91 ? 20.390 -7.889 -36.133 1.00 85.56 91 VAL A C 1
ATOM 680 O O . VAL A 1 91 ? 20.811 -8.522 -37.093 1.00 85.56 91 VAL A O 1
ATOM 683 N N . GLY A 1 92 ? 19.460 -6.943 -36.284 1.00 83.44 92 GLY A N 1
ATOM 684 C CA . GLY A 1 92 ? 18.902 -6.602 -37.598 1.00 83.44 92 GLY A CA 1
ATOM 685 C C . GLY A 1 92 ? 19.974 -6.114 -38.577 1.00 83.44 92 GLY A C 1
ATOM 686 O O . GLY A 1 92 ? 20.003 -6.530 -39.735 1.00 83.44 92 GLY A O 1
ATOM 687 N N . ALA A 1 93 ? 20.916 -5.297 -38.097 1.00 80.69 93 ALA A N 1
ATOM 688 C CA . ALA A 1 93 ? 22.044 -4.825 -38.892 1.00 80.69 93 ALA A CA 1
ATOM 689 C C . ALA A 1 93 ? 23.004 -5.959 -39.292 1.00 80.69 93 ALA A C 1
ATOM 691 O O . ALA A 1 93 ? 23.471 -5.976 -40.429 1.00 80.69 93 ALA A O 1
ATOM 692 N N . SER A 1 94 ? 23.279 -6.924 -38.405 1.00 83.50 94 SER A N 1
ATOM 693 C CA . SER A 1 94 ? 24.172 -8.050 -38.722 1.00 83.50 94 SER A CA 1
ATOM 694 C C . SER A 1 94 ? 23.564 -9.057 -39.704 1.00 83.50 94 SER A C 1
ATOM 696 O O . SER A 1 94 ? 24.303 -9.730 -40.418 1.00 83.50 94 SER A O 1
ATOM 698 N N . VAL A 1 95 ? 22.232 -9.133 -39.774 1.00 85.50 95 VAL A N 1
ATOM 699 C CA . VAL A 1 95 ? 21.480 -9.972 -40.726 1.00 85.50 95 VAL A CA 1
ATOM 700 C C . VAL A 1 95 ? 21.271 -9.266 -42.081 1.00 85.50 95 VAL A C 1
ATOM 702 O O . VAL A 1 95 ? 20.858 -9.899 -43.050 1.00 85.50 95 VAL A O 1
ATOM 705 N N . GLY A 1 96 ? 21.623 -7.979 -42.189 1.00 84.94 96 GLY A N 1
ATOM 706 C CA . GLY A 1 96 ? 21.593 -7.219 -43.443 1.00 84.94 96 GLY A CA 1
ATOM 707 C C . GLY A 1 96 ? 20.262 -6.528 -43.741 1.00 84.94 96 GLY A C 1
ATOM 708 O O . GLY A 1 96 ? 19.920 -6.361 -44.912 1.00 84.94 96 GLY A O 1
ATOM 709 N N . PHE A 1 97 ? 19.508 -6.133 -42.708 1.00 85.94 97 PHE A N 1
ATOM 710 C CA . PHE A 1 97 ? 18.228 -5.443 -42.887 1.00 85.94 97 PHE A CA 1
ATOM 711 C C . PHE A 1 97 ? 18.346 -4.173 -43.733 1.00 85.94 97 PHE A C 1
ATOM 713 O O . PHE A 1 97 ? 19.251 -3.351 -43.556 1.00 85.94 97 PHE A O 1
ATOM 720 N N . LYS A 1 98 ? 17.364 -3.972 -44.613 1.00 87.69 98 LYS A N 1
ATOM 721 C CA . LYS A 1 98 ? 17.168 -2.703 -45.318 1.00 87.69 98 LYS A CA 1
ATOM 722 C C . LYS A 1 98 ? 16.654 -1.635 -44.351 1.00 87.69 98 LYS A C 1
ATOM 724 O O . LYS A 1 98 ? 16.052 -1.928 -43.320 1.00 87.69 98 LYS A O 1
ATOM 729 N N . PHE A 1 99 ? 16.825 -0.366 -44.722 1.00 84.19 99 PHE A N 1
ATOM 730 C CA . PHE A 1 99 ? 16.345 0.767 -43.922 1.00 84.19 99 PHE A CA 1
ATOM 731 C C . PHE A 1 99 ? 14.837 0.691 -43.614 1.00 84.19 99 PHE A C 1
ATOM 733 O O . PHE A 1 99 ? 14.417 1.000 -42.502 1.00 84.19 99 PHE A O 1
ATOM 740 N N . GLU A 1 100 ? 14.030 0.221 -44.568 1.00 88.19 100 GLU A N 1
ATOM 741 C CA . GLU A 1 100 ? 12.577 0.044 -44.416 1.00 88.19 100 GLU A CA 1
ATOM 742 C C . GLU A 1 100 ? 12.214 -1.004 -43.349 1.00 88.19 100 GLU A C 1
ATOM 744 O O . GLU A 1 100 ? 11.283 -0.813 -42.560 1.00 88.19 100 GLU A O 1
ATOM 749 N N . GLU A 1 101 ? 12.981 -2.093 -43.283 1.00 87.69 101 GLU A N 1
ATOM 750 C CA . GLU A 1 101 ? 12.810 -3.165 -42.298 1.00 87.69 101 GLU A CA 1
ATOM 751 C C . GLU A 1 101 ? 13.210 -2.674 -40.902 1.00 87.69 101 GLU A C 1
ATOM 753 O O . GLU A 1 101 ? 12.491 -2.900 -39.926 1.00 87.69 101 GLU A O 1
ATOM 758 N N . LEU A 1 102 ? 14.310 -1.917 -40.814 1.00 82.94 102 LEU A N 1
ATOM 759 C CA . LEU A 1 102 ? 14.760 -1.294 -39.571 1.00 82.94 102 LEU A CA 1
ATOM 760 C C . LEU A 1 102 ? 13.740 -0.275 -39.041 1.00 82.94 102 LEU A C 1
ATOM 762 O O . LEU A 1 102 ? 13.436 -0.267 -37.847 1.00 82.94 102 LEU A O 1
ATOM 766 N N . LEU A 1 103 ? 13.182 0.563 -39.920 1.00 86.94 103 LEU A N 1
ATOM 767 C CA . LEU A 1 103 ? 12.171 1.553 -39.555 1.00 86.94 103 LEU A CA 1
ATOM 768 C C . LEU A 1 103 ? 10.899 0.875 -39.032 1.00 86.94 103 LEU A C 1
ATOM 770 O O . LEU A 1 103 ? 10.410 1.235 -37.962 1.00 86.94 103 LEU A O 1
ATOM 774 N N . SER A 1 104 ? 10.419 -0.155 -39.735 1.00 89.69 104 SER A N 1
ATOM 775 C CA . SER A 1 104 ? 9.244 -0.938 -39.328 1.00 89.69 104 SER A CA 1
ATOM 776 C C . SER A 1 104 ? 9.438 -1.587 -37.954 1.00 89.69 104 SER A C 1
ATOM 778 O O . SER A 1 104 ? 8.533 -1.566 -37.116 1.00 89.69 104 SER A O 1
ATOM 780 N N . LEU A 1 105 ? 10.641 -2.105 -37.687 1.00 85.25 105 LEU A N 1
ATOM 781 C CA . LEU A 1 105 ? 11.007 -2.686 -36.398 1.00 85.25 105 LEU A CA 1
ATOM 782 C C . LEU A 1 105 ? 10.992 -1.641 -35.270 1.00 85.25 105 LEU A C 1
ATOM 784 O O . LEU A 1 105 ? 10.405 -1.885 -34.214 1.00 85.25 105 LEU A O 1
ATOM 788 N N . ILE A 1 106 ? 11.587 -0.464 -35.489 1.00 82.06 106 ILE A N 1
ATOM 789 C CA . ILE A 1 106 ? 11.587 0.638 -34.510 1.00 82.06 106 ILE A CA 1
ATOM 790 C C . ILE A 1 106 ? 10.153 1.091 -34.208 1.00 82.06 106 ILE A C 1
ATOM 792 O O . ILE A 1 106 ? 9.793 1.256 -33.039 1.00 82.06 106 ILE A O 1
ATOM 796 N N . THR A 1 107 ? 9.310 1.244 -35.233 1.00 87.38 107 THR A N 1
ATOM 797 C CA . THR A 1 107 ? 7.896 1.605 -35.064 1.00 87.38 107 THR A CA 1
ATOM 798 C C . THR A 1 107 ? 7.137 0.549 -34.261 1.00 87.38 107 THR A C 1
ATOM 800 O O . THR A 1 107 ? 6.395 0.900 -33.341 1.00 87.38 107 THR A O 1
ATOM 803 N N . ALA A 1 108 ? 7.359 -0.739 -34.540 1.00 88.38 108 ALA A N 1
ATOM 804 C CA . ALA A 1 108 ? 6.748 -1.829 -33.785 1.00 88.38 108 ALA A CA 1
ATOM 805 C C . ALA A 1 108 ? 7.156 -1.800 -32.300 1.00 88.38 108 ALA A C 1
ATOM 807 O O . ALA A 1 108 ? 6.294 -1.911 -31.425 1.00 88.38 108 ALA A O 1
ATOM 808 N N . PHE A 1 109 ? 8.438 -1.571 -31.991 1.00 83.38 109 PHE A N 1
ATOM 809 C CA . PHE A 1 109 ? 8.898 -1.414 -30.605 1.00 83.38 109 PHE A CA 1
ATOM 810 C C . PHE A 1 109 ? 8.286 -0.198 -29.914 1.00 83.38 109 PHE A C 1
ATOM 812 O O . PHE A 1 109 ? 7.870 -0.297 -28.757 1.00 83.38 109 PHE A O 1
ATOM 819 N N . TYR A 1 110 ? 8.192 0.935 -30.613 1.00 84.06 110 TYR A N 1
ATOM 820 C CA . TYR A 1 110 ? 7.564 2.140 -30.079 1.00 84.06 110 TYR A CA 1
ATOM 821 C C . TYR A 1 110 ? 6.089 1.898 -29.725 1.00 84.06 110 TYR A C 1
ATOM 823 O O . TYR A 1 110 ? 5.644 2.248 -28.630 1.00 84.06 110 TYR A O 1
ATOM 831 N N . MET A 1 111 ? 5.343 1.223 -30.606 1.00 87.62 111 MET A N 1
ATOM 832 C CA . MET A 1 111 ? 3.950 0.847 -30.351 1.00 87.62 111 MET A CA 1
ATOM 833 C C . MET A 1 111 ? 3.815 -0.159 -29.201 1.00 87.62 111 MET A C 1
ATOM 835 O O . MET A 1 111 ? 2.906 -0.028 -28.380 1.00 87.62 111 MET A O 1
ATOM 839 N N . ALA A 1 112 ? 4.723 -1.134 -29.099 1.00 85.25 112 ALA A N 1
ATOM 840 C CA . ALA A 1 112 ? 4.709 -2.150 -28.044 1.00 85.25 112 ALA A CA 1
ATOM 841 C C . ALA A 1 112 ? 5.098 -1.598 -26.659 1.00 85.25 112 ALA A C 1
ATOM 843 O O . ALA A 1 112 ? 4.639 -2.111 -25.634 1.00 85.25 112 ALA A O 1
ATOM 844 N N . TYR A 1 113 ? 5.904 -0.533 -26.604 1.00 81.38 113 TYR A N 1
ATOM 845 C CA . TYR A 1 113 ? 6.409 0.049 -25.358 1.00 81.38 113 TYR A CA 1
ATOM 846 C C . TYR A 1 113 ? 5.288 0.481 -24.400 1.00 81.38 113 TYR A C 1
ATOM 848 O O . TYR A 1 113 ? 5.314 0.150 -23.212 1.00 81.38 113 TYR A O 1
ATOM 856 N N . GLY A 1 114 ? 4.269 1.179 -24.910 1.00 84.19 114 GLY A N 1
ATOM 857 C CA . GLY A 1 114 ? 3.145 1.665 -24.103 1.00 84.19 114 GLY A CA 1
ATOM 858 C C . GLY A 1 114 ? 2.371 0.540 -23.392 1.00 84.19 114 GLY A C 1
ATOM 859 O O . GLY A 1 114 ? 2.247 0.575 -22.163 1.00 84.19 114 GLY A O 1
ATOM 860 N N . PRO A 1 115 ? 1.856 -0.466 -24.125 1.00 86.56 115 PRO A N 1
ATOM 861 C CA . PRO A 1 115 ? 1.182 -1.629 -23.549 1.00 86.56 115 PRO A CA 1
ATOM 862 C C . PRO A 1 115 ? 2.038 -2.406 -22.541 1.00 86.56 115 PRO A C 1
ATOM 864 O O . PRO A 1 115 ? 1.560 -2.709 -21.447 1.00 86.56 115 PRO A O 1
ATOM 867 N N . ILE A 1 116 ? 3.313 -2.666 -22.853 1.00 84.19 116 ILE A N 1
ATOM 868 C CA . ILE A 1 116 ? 4.231 -3.375 -21.945 1.00 84.19 116 ILE A CA 1
ATOM 869 C C . ILE A 1 116 ? 4.399 -2.598 -20.633 1.00 84.19 116 ILE A C 1
ATOM 871 O O . ILE A 1 116 ? 4.313 -3.172 -19.544 1.00 84.19 116 ILE A O 1
ATOM 875 N N . LYS A 1 117 ? 4.565 -1.272 -20.720 1.00 80.81 117 LYS A N 1
ATOM 876 C CA . LYS A 1 117 ? 4.673 -0.402 -19.545 1.00 80.81 117 LYS A CA 1
ATOM 877 C C . LYS A 1 117 ? 3.407 -0.453 -18.684 1.00 80.81 117 LYS A C 1
ATOM 879 O O . LYS A 1 117 ? 3.501 -0.555 -17.460 1.00 80.81 117 LYS A O 1
ATOM 884 N N . LYS A 1 118 ? 2.223 -0.435 -19.308 1.00 85.69 118 LYS A N 1
ATOM 885 C CA . LYS A 1 118 ? 0.933 -0.544 -18.602 1.00 85.69 118 LYS A CA 1
ATOM 886 C C . LYS A 1 118 ? 0.815 -1.849 -17.812 1.00 85.69 118 LYS A C 1
ATOM 888 O O . LYS A 1 118 ? 0.398 -1.796 -16.659 1.00 85.69 118 LYS A O 1
ATOM 893 N N . ILE A 1 119 ? 1.223 -2.987 -18.379 1.00 87.00 119 ILE A N 1
ATOM 894 C CA . ILE A 1 119 ? 1.186 -4.287 -17.683 1.00 87.00 119 ILE A CA 1
ATOM 895 C C . ILE A 1 119 ? 2.029 -4.246 -16.400 1.00 87.00 119 ILE A C 1
ATOM 897 O O . ILE A 1 119 ? 1.566 -4.682 -15.344 1.00 87.00 119 ILE A O 1
ATOM 901 N N . GLY A 1 120 ? 3.233 -3.665 -16.460 1.00 82.50 120 GLY A N 1
ATOM 902 C CA . GLY A 1 120 ? 4.097 -3.508 -15.286 1.00 82.50 120 GLY A CA 1
ATOM 903 C C . GLY A 1 120 ? 3.442 -2.689 -14.168 1.00 82.50 120 GLY A C 1
ATOM 904 O O . GLY A 1 120 ? 3.458 -3.101 -13.008 1.00 82.50 120 GLY A O 1
ATOM 905 N N . PHE A 1 121 ? 2.808 -1.563 -14.510 1.00 83.62 121 PHE A N 1
ATOM 906 C CA . PHE A 1 121 ? 2.086 -0.739 -13.534 1.00 83.62 121 PHE A CA 1
ATOM 907 C C . PHE A 1 121 ? 0.872 -1.447 -12.932 1.00 83.62 121 PHE A C 1
ATOM 909 O O . PHE A 1 121 ? 0.660 -1.364 -11.723 1.00 83.62 121 PHE A O 1
ATOM 916 N N . VAL A 1 122 ? 0.087 -2.153 -13.751 1.00 88.94 122 VAL A N 1
ATOM 917 C CA . VAL A 1 122 ? -1.079 -2.911 -13.278 1.00 88.94 122 VAL A CA 1
ATOM 918 C C . VAL A 1 122 ? -0.638 -3.993 -12.296 1.00 88.94 122 VAL A C 1
ATOM 920 O O . VAL A 1 122 ? -1.166 -4.045 -11.189 1.00 88.94 122 VAL A O 1
ATOM 923 N N . SER A 1 123 ? 0.386 -4.781 -12.636 1.00 85.50 123 SER A N 1
ATOM 924 C CA . SER A 1 123 ? 0.938 -5.801 -11.735 1.00 85.50 123 SER A CA 1
ATOM 925 C C . SER A 1 123 ? 1.398 -5.202 -10.405 1.00 85.50 123 SER A C 1
ATOM 927 O O . SER A 1 123 ? 1.112 -5.752 -9.342 1.00 85.50 123 SER A O 1
ATOM 929 N N . ASN A 1 124 ? 2.046 -4.037 -10.441 1.00 83.19 124 ASN A N 1
ATOM 930 C CA . ASN A 1 124 ? 2.472 -3.371 -9.222 1.00 83.19 124 ASN A CA 1
ATOM 931 C C . ASN A 1 124 ? 1.294 -2.921 -8.343 1.00 83.19 124 ASN A C 1
ATOM 933 O O . ASN A 1 124 ? 1.300 -3.091 -7.125 1.00 83.19 124 ASN A O 1
ATOM 937 N N . ARG A 1 125 ? 0.255 -2.374 -8.974 1.00 85.94 125 ARG A N 1
ATOM 938 C CA . ARG A 1 125 ? -0.956 -1.921 -8.290 1.00 85.94 125 ARG A CA 1
ATOM 939 C C . ARG A 1 125 ? -1.727 -3.085 -7.661 1.00 85.94 125 ARG A C 1
ATOM 941 O O . ARG A 1 125 ? -2.255 -2.919 -6.566 1.00 85.94 125 ARG A O 1
ATOM 948 N N . LEU A 1 126 ? -1.724 -4.262 -8.293 1.00 89.44 126 LEU A N 1
ATOM 949 C CA . LEU A 1 126 ? -2.222 -5.499 -7.684 1.00 89.44 126 LEU A CA 1
ATOM 950 C C . LEU A 1 126 ? -1.437 -5.866 -6.415 1.00 89.44 126 LEU A C 1
ATOM 952 O O . LEU A 1 126 ? -2.053 -6.061 -5.373 1.00 89.44 126 LEU A O 1
ATOM 956 N N . HIS A 1 127 ? -0.099 -5.872 -6.455 1.00 84.94 127 HIS A N 1
ATOM 957 C CA . HIS A 1 127 ? 0.714 -6.165 -5.261 1.00 84.94 127 HIS A CA 1
ATOM 958 C C . HIS A 1 127 ? 0.517 -5.148 -4.124 1.00 84.94 127 HIS A C 1
ATOM 960 O O . HIS A 1 127 ? 0.640 -5.499 -2.953 1.00 84.94 127 HIS A O 1
ATOM 966 N N . MET A 1 128 ? 0.217 -3.882 -4.440 1.00 84.50 128 MET A N 1
ATOM 967 C CA . MET A 1 128 ? -0.137 -2.886 -3.420 1.00 84.50 128 MET A CA 1
ATOM 968 C C . MET A 1 128 ? -1.512 -3.140 -2.792 1.00 84.50 128 MET A C 1
ATOM 970 O O . MET A 1 128 ? -1.699 -2.827 -1.619 1.00 84.50 128 MET A O 1
ATOM 974 N N . ALA A 1 129 ? -2.465 -3.678 -3.557 1.00 88.62 129 ALA A N 1
ATOM 975 C CA . ALA A 1 129 ? -3.825 -3.952 -3.093 1.00 88.62 129 ALA A CA 1
ATOM 976 C C . ALA A 1 129 ? -3.945 -5.276 -2.318 1.00 88.62 129 ALA A C 1
ATOM 978 O O . ALA A 1 129 ? -4.817 -5.412 -1.461 1.00 88.62 129 ALA A O 1
ATOM 979 N N . GLU A 1 130 ? -3.055 -6.231 -2.585 1.00 91.62 130 GLU A N 1
ATOM 980 C CA . GLU A 1 130 ? -3.080 -7.582 -2.016 1.00 91.62 130 GLU A CA 1
ATOM 981 C C . GLU A 1 130 ? -3.162 -7.627 -0.476 1.00 91.62 130 GLU A C 1
ATOM 983 O O . GLU A 1 130 ? -4.004 -8.361 0.036 1.00 91.62 130 GLU A O 1
ATOM 988 N N . PRO A 1 131 ? -2.417 -6.817 0.309 1.00 87.75 131 PRO A N 1
ATOM 989 C CA . PRO A 1 131 ? -2.544 -6.859 1.768 1.00 87.75 131 PRO A CA 1
ATOM 990 C C . PRO A 1 131 ? -3.927 -6.422 2.278 1.00 87.75 131 PRO A C 1
ATOM 992 O O . PRO A 1 131 ? -4.362 -6.871 3.336 1.00 87.75 131 PRO A O 1
ATOM 995 N N . GLY A 1 132 ? -4.614 -5.544 1.541 1.00 89.44 132 GLY A N 1
ATOM 996 C CA . GLY A 1 132 ? -5.991 -5.159 1.846 1.00 89.44 132 GLY A CA 1
ATOM 997 C C . GLY A 1 132 ? -6.981 -6.276 1.523 1.00 89.44 132 GLY A C 1
ATOM 998 O O . GLY A 1 132 ? -7.899 -6.512 2.304 1.00 89.44 132 GLY A O 1
ATOM 999 N N . LEU A 1 133 ? -6.757 -6.995 0.418 1.00 93.38 133 LEU A N 1
ATOM 1000 C CA . LEU A 1 133 ? -7.561 -8.157 0.038 1.00 93.38 133 LEU A CA 1
ATOM 1001 C C . LEU A 1 133 ? -7.482 -9.264 1.096 1.00 93.38 133 LEU A C 1
ATOM 1003 O O . LEU A 1 133 ? -8.523 -9.729 1.540 1.00 93.38 133 LEU A O 1
ATOM 1007 N N . VAL A 1 134 ? -6.279 -9.602 1.571 1.00 91.69 134 VAL A N 1
ATOM 1008 C CA . VAL A 1 134 ? -6.090 -10.607 2.635 1.00 91.69 134 VAL A CA 1
ATOM 1009 C C . VAL A 1 134 ? -6.912 -10.261 3.881 1.00 91.69 134 VAL A C 1
ATOM 1011 O O . VAL A 1 134 ? -7.589 -11.115 4.439 1.00 91.69 134 VAL A O 1
ATOM 1014 N N . ARG A 1 135 ? -6.924 -8.987 4.292 1.00 89.31 135 ARG A N 1
ATOM 1015 C CA . ARG A 1 135 ? -7.715 -8.536 5.447 1.00 89.31 135 ARG A CA 1
ATOM 1016 C C . ARG A 1 135 ? -9.228 -8.630 5.210 1.00 89.31 135 ARG A C 1
ATOM 1018 O O . ARG A 1 135 ? -9.981 -8.855 6.151 1.00 89.31 135 ARG A O 1
ATOM 1025 N N . LEU A 1 136 ? -9.689 -8.421 3.976 1.00 94.75 136 LEU A N 1
ATOM 1026 C CA . LEU A 1 136 ? -11.099 -8.614 3.625 1.00 94.75 136 LEU A CA 1
ATOM 1027 C C . LEU A 1 136 ? -11.475 -10.097 3.653 1.00 94.75 136 LEU A C 1
ATOM 1029 O O . LEU A 1 136 ? -12.524 -10.441 4.191 1.00 94.75 136 LEU A O 1
ATOM 1033 N N . GLU A 1 137 ? -10.616 -10.964 3.121 1.00 94.62 137 GLU A N 1
ATOM 1034 C CA . GLU A 1 137 ? -10.809 -12.416 3.146 1.00 94.62 137 GLU A CA 1
ATOM 1035 C C . GLU A 1 137 ? -10.864 -12.959 4.578 1.00 94.62 137 GLU A C 1
ATOM 1037 O O . GLU A 1 137 ? -11.733 -13.776 4.869 1.00 94.62 137 GLU A O 1
ATOM 1042 N N . GLU A 1 138 ? -10.023 -12.453 5.488 1.00 92.50 138 GLU A N 1
ATOM 1043 C CA . GLU A 1 138 ? -10.067 -12.799 6.919 1.00 92.50 138 GLU A CA 1
ATOM 1044 C C . GLU A 1 138 ? -11.453 -12.555 7.544 1.00 92.50 138 GLU A C 1
ATOM 1046 O O . GLU A 1 138 ? -11.897 -13.341 8.375 1.00 92.50 138 GLU A O 1
ATOM 1051 N N . ILE A 1 139 ? -12.151 -11.488 7.139 1.00 93.56 139 ILE A N 1
ATOM 1052 C CA . ILE A 1 139 ? -13.488 -11.151 7.651 1.00 93.56 139 ILE A CA 1
ATOM 1053 C C . ILE A 1 139 ? -14.570 -11.974 6.946 1.00 93.56 139 ILE A C 1
ATOM 1055 O O . ILE A 1 139 ? -15.460 -12.513 7.597 1.00 93.56 139 ILE A O 1
ATOM 1059 N N . ILE A 1 140 ? -14.510 -12.065 5.615 1.00 94.62 140 ILE A N 1
ATOM 1060 C CA . ILE A 1 140 ? -15.519 -12.760 4.799 1.00 94.62 140 ILE A CA 1
ATOM 1061 C C . ILE A 1 140 ? -15.551 -14.258 5.116 1.00 94.62 140 ILE A C 1
ATOM 1063 O O . ILE A 1 140 ? -16.620 -14.864 5.130 1.00 94.62 140 ILE A O 1
ATOM 1067 N N . HIS A 1 141 ? -14.386 -14.849 5.372 1.00 93.94 141 HIS A N 1
ATOM 1068 C CA . HIS A 1 141 ? -14.237 -16.268 5.678 1.00 93.94 141 HIS A CA 1
ATOM 1069 C C . HIS A 1 141 ? -14.091 -16.549 7.177 1.00 93.94 141 HIS A C 1
ATOM 1071 O O . HIS A 1 141 ? -13.691 -17.652 7.551 1.00 93.94 141 HIS A O 1
ATOM 1077 N N . ALA A 1 142 ? -14.415 -15.581 8.040 1.00 91.44 142 ALA A N 1
ATOM 1078 C CA . ALA A 1 142 ? -14.412 -15.791 9.479 1.00 91.44 142 ALA A CA 1
ATOM 1079 C C . ALA A 1 142 ? -15.389 -16.915 9.865 1.00 91.44 142 ALA A C 1
ATOM 1081 O O . ALA A 1 142 ? -16.547 -16.937 9.443 1.00 91.44 142 ALA A O 1
ATOM 1082 N N . THR A 1 143 ? -14.922 -17.858 10.683 1.00 87.62 143 THR A N 1
ATOM 1083 C CA . THR A 1 143 ? -15.749 -18.961 11.180 1.00 87.62 143 THR A CA 1
ATOM 1084 C C . THR A 1 143 ? -16.835 -18.427 12.112 1.00 87.62 143 THR A C 1
ATOM 1086 O O . THR A 1 143 ? -16.549 -17.668 13.036 1.00 87.62 143 THR A O 1
ATOM 1089 N N . ILE A 1 144 ? -18.080 -18.862 11.914 1.00 84.31 144 ILE A N 1
ATOM 1090 C CA . ILE A 1 144 ? -19.171 -18.589 12.854 1.00 84.31 144 ILE A CA 1
ATOM 1091 C C . ILE A 1 144 ? -18.979 -19.504 14.072 1.00 84.31 144 ILE A C 1
ATOM 1093 O O . ILE A 1 144 ? -19.179 -20.713 13.971 1.00 84.31 144 ILE A O 1
ATOM 1097 N N . GLU A 1 145 ? -18.579 -18.940 15.215 1.00 82.38 145 GLU A N 1
ATOM 1098 C CA . GLU A 1 145 ? -18.316 -19.708 16.447 1.00 82.38 145 GLU A CA 1
ATOM 1099 C C . GLU A 1 145 ? -19.581 -20.359 17.029 1.00 82.38 145 GLU A C 1
ATOM 1101 O O . GLU A 1 145 ? -19.516 -21.447 17.599 1.00 82.38 145 GLU A O 1
ATOM 1106 N N . VAL A 1 146 ? -20.741 -19.722 16.845 1.00 82.44 146 VAL A N 1
ATOM 1107 C CA . VAL A 1 146 ? -22.052 -20.237 17.263 1.00 82.44 146 VAL A CA 1
ATOM 1108 C C . VAL A 1 146 ? -22.927 -20.381 16.026 1.00 82.44 146 VAL A C 1
ATOM 1110 O O . VAL A 1 146 ? -23.682 -19.481 15.666 1.00 82.44 146 VAL A O 1
ATOM 1113 N N . ALA A 1 147 ? -22.759 -21.495 15.320 1.00 83.19 147 ALA A N 1
ATOM 1114 C CA . ALA A 1 147 ? -23.582 -21.808 14.162 1.00 83.19 147 ALA A CA 1
ATOM 1115 C C . ALA A 1 147 ? -24.959 -22.325 14.600 1.00 83.19 147 ALA A C 1
ATOM 1117 O O . ALA A 1 147 ? -25.073 -23.086 15.566 1.00 83.19 147 ALA A O 1
ATOM 1118 N N . ASP A 1 148 ? -25.998 -21.960 13.850 1.00 84.38 148 ASP A N 1
ATOM 1119 C CA . ASP A 1 148 ? -27.315 -22.560 14.030 1.00 84.38 148 ASP A CA 1
ATOM 1120 C C . ASP A 1 148 ? -27.247 -24.068 13.770 1.00 84.38 148 ASP A C 1
ATOM 1122 O O . ASP A 1 148 ? -26.628 -24.544 12.813 1.00 84.38 148 ASP A O 1
ATOM 1126 N N . SER A 1 149 ? -27.916 -24.841 14.626 1.00 86.44 149 SER A N 1
ATOM 1127 C CA . SER A 1 149 ? -28.076 -26.275 14.395 1.00 86.44 149 SER A CA 1
ATOM 1128 C C . SER A 1 149 ? -28.818 -26.512 13.070 1.00 86.44 149 SER A C 1
ATOM 1130 O O . SER A 1 149 ? -29.806 -25.826 12.807 1.00 86.44 149 SER A O 1
ATOM 1132 N N . PRO A 1 150 ? -28.467 -27.541 12.274 1.00 86.12 150 PRO A N 1
ATOM 1133 C CA . PRO A 1 150 ? -29.261 -27.944 11.107 1.00 86.12 150 PRO A CA 1
ATOM 1134 C C . PRO A 1 150 ? -30.724 -28.275 11.447 1.00 86.12 150 PRO A C 1
ATOM 1136 O O . PRO A 1 150 ? -31.582 -28.307 10.571 1.00 86.12 150 PRO A O 1
ATOM 1139 N N . GLN A 1 151 ? -31.004 -28.541 12.726 1.00 88.75 151 GLN A N 1
ATOM 1140 C CA . GLN A 1 151 ? -32.334 -28.814 13.268 1.00 88.75 151 GLN A CA 1
ATOM 1141 C C . GLN A 1 151 ? -32.901 -27.625 14.063 1.00 88.75 151 GLN A C 1
ATOM 1143 O O . GLN A 1 151 ? -33.809 -27.813 14.878 1.00 88.75 151 GLN A O 1
ATOM 1148 N N . ALA A 1 152 ? -32.354 -26.417 13.883 1.00 87.81 152 ALA A N 1
ATOM 1149 C CA . ALA A 1 152 ? -32.822 -25.217 14.562 1.00 87.81 152 ALA A CA 1
ATOM 1150 C C . ALA A 1 152 ? -34.327 -25.031 14.324 1.00 87.81 152 ALA A C 1
ATOM 1152 O O . ALA A 1 152 ? -34.814 -25.013 13.193 1.00 87.81 152 ALA A O 1
ATOM 1153 N N . LYS A 1 153 ? -35.081 -24.927 15.419 1.00 87.94 153 LYS A N 1
ATOM 1154 C CA . LYS A 1 153 ? -36.528 -24.714 15.375 1.00 87.94 153 LYS A CA 1
ATOM 1155 C C . LYS A 1 153 ? -36.810 -23.223 15.457 1.00 87.94 153 LYS A C 1
ATOM 1157 O O . LYS A 1 153 ? -36.216 -22.528 16.276 1.00 87.94 153 LYS A O 1
ATOM 1162 N N . SER A 1 154 ? -37.758 -22.752 14.652 1.00 88.06 154 SER A N 1
ATOM 1163 C CA . SER A 1 154 ? -38.226 -21.370 14.742 1.00 88.06 154 SER A CA 1
ATOM 1164 C C . SER A 1 154 ? -38.833 -21.114 16.124 1.00 88.06 154 SER A C 1
ATOM 1166 O O . SER A 1 154 ? -39.696 -21.869 16.585 1.00 88.06 154 SER A O 1
ATOM 1168 N N . LEU A 1 155 ? -38.368 -20.058 16.793 1.00 85.50 155 LEU A N 1
ATOM 1169 C CA . LEU A 1 155 ? -38.916 -19.640 18.074 1.00 85.50 155 LEU A CA 1
ATOM 1170 C C . LEU A 1 155 ? -40.276 -18.966 17.822 1.00 85.50 155 LEU A C 1
ATOM 1172 O O . LEU A 1 155 ? -40.345 -17.839 17.339 1.00 85.50 155 LEU A O 1
ATOM 1176 N N . GLY A 1 156 ? -41.365 -19.686 18.099 1.00 88.12 156 GLY A N 1
ATOM 1177 C CA . GLY A 1 156 ? -42.728 -19.153 18.028 1.00 88.12 156 GLY A CA 1
ATOM 1178 C C . GLY A 1 156 ? -43.055 -18.214 19.197 1.00 88.12 156 GLY A C 1
ATOM 1179 O O . GLY A 1 156 ? -42.180 -17.610 19.815 1.00 88.12 156 GLY A O 1
ATOM 1180 N N . ARG A 1 157 ? -44.338 -18.108 19.562 1.00 89.06 157 ARG A N 1
ATOM 1181 C CA . ARG A 1 157 ? -44.754 -17.291 20.711 1.00 89.06 157 ARG A CA 1
ATOM 1182 C C . ARG A 1 157 ? -44.376 -17.982 22.025 1.00 89.06 157 ARG A C 1
ATOM 1184 O O . ARG A 1 157 ? -45.023 -18.942 22.433 1.00 89.06 157 ARG A O 1
ATOM 1191 N N . VAL A 1 158 ? -43.337 -17.481 22.684 1.00 91.25 158 VAL A N 1
ATOM 1192 C CA . VAL A 1 158 ? -42.849 -17.993 23.972 1.00 91.25 158 VAL A CA 1
ATOM 1193 C C . VAL A 1 158 ? -43.380 -17.168 25.145 1.00 91.25 158 VAL A C 1
ATOM 1195 O O . VAL A 1 158 ? -43.650 -15.977 25.005 1.00 91.25 158 VAL A O 1
ATOM 1198 N N . LYS A 1 159 ? -43.521 -17.801 26.317 1.00 91.75 159 LYS A N 1
ATOM 1199 C CA . LYS A 1 159 ? -43.942 -17.138 27.567 1.00 91.75 159 LYS A CA 1
ATOM 1200 C C . LYS A 1 159 ? -42.840 -16.283 28.212 1.00 91.75 159 LYS A C 1
ATOM 1202 O O . LYS A 1 159 ? -43.138 -15.509 29.111 1.00 91.75 159 LYS A O 1
ATOM 1207 N N . GLY A 1 160 ? -41.592 -16.423 27.758 1.00 90.00 160 GLY A N 1
ATOM 1208 C CA . GLY A 1 160 ? -40.441 -15.699 28.308 1.00 90.00 160 GLY A CA 1
ATOM 1209 C C . GLY A 1 160 ? -39.859 -16.305 29.589 1.00 90.00 160 GLY A C 1
ATOM 1210 O O . GLY A 1 160 ? -39.082 -15.645 30.267 1.00 90.00 160 GLY A O 1
ATOM 1211 N N . GLU A 1 161 ? -40.216 -17.545 29.931 1.00 91.50 161 GLU A N 1
ATOM 1212 C CA . GLU A 1 161 ? -39.593 -18.264 31.046 1.00 91.50 161 GLU A CA 1
ATOM 1213 C C . GLU A 1 161 ? -38.162 -18.671 30.665 1.00 91.50 161 GLU A C 1
ATOM 1215 O O . GLU A 1 161 ? -37.950 -19.382 29.682 1.00 91.50 161 GLU A O 1
ATOM 1220 N N . ILE A 1 162 ? -37.179 -18.208 31.440 1.00 91.25 162 ILE A N 1
ATOM 1221 C CA . ILE A 1 162 ? -35.756 -18.511 31.259 1.00 91.25 162 ILE A CA 1
ATOM 1222 C C . ILE A 1 162 ? -35.284 -19.271 32.497 1.00 91.25 162 ILE A C 1
ATOM 1224 O O . ILE A 1 162 ? -35.462 -18.799 33.619 1.00 91.25 162 ILE A O 1
ATOM 1228 N N . ALA A 1 163 ? -34.664 -20.431 32.296 1.00 90.00 163 ALA A N 1
ATOM 1229 C CA . ALA A 1 163 ? -34.043 -21.213 33.357 1.00 90.00 163 ALA A CA 1
ATOM 1230 C C . ALA A 1 163 ? -32.606 -21.560 32.963 1.00 90.00 163 ALA A C 1
ATOM 1232 O O . ALA A 1 163 ? -32.348 -21.977 31.835 1.00 90.00 163 ALA A O 1
ATOM 1233 N N . MET A 1 164 ? -31.677 -21.396 33.901 1.00 93.00 164 MET A N 1
ATOM 1234 C CA . MET A 1 164 ? -30.291 -21.839 33.767 1.00 93.00 164 MET A CA 1
ATOM 1235 C C . MET A 1 164 ? -30.097 -23.025 34.704 1.00 93.00 164 MET A C 1
ATOM 1237 O O . MET A 1 164 ? -30.516 -22.965 35.860 1.00 93.00 164 MET A O 1
ATOM 1241 N N . LYS A 1 165 ? -29.492 -24.106 34.218 1.00 91.00 165 LYS A N 1
ATOM 1242 C CA . LYS A 1 165 ? -29.256 -25.305 35.019 1.00 91.00 165 LYS A CA 1
ATOM 1243 C C . LYS A 1 165 ? -27.865 -25.844 34.721 1.00 91.00 165 LYS A C 1
ATOM 1245 O O . LYS A 1 165 ? -27.555 -26.057 33.555 1.00 91.00 165 LYS A O 1
ATOM 1250 N N . ASP A 1 166 ? -27.069 -26.029 35.774 1.00 88.19 166 ASP A N 1
ATOM 1251 C CA . ASP A 1 166 ? -25.725 -26.620 35.723 1.00 88.19 166 ASP A CA 1
ATOM 1252 C C . ASP A 1 166 ? -24.825 -26.000 34.628 1.00 88.19 166 ASP A C 1
ATOM 1254 O O . ASP A 1 166 ? -24.159 -26.700 33.870 1.00 88.19 166 ASP A O 1
ATOM 1258 N N . LEU A 1 167 ? -24.853 -24.666 34.507 1.00 89.75 167 LEU A N 1
ATOM 1259 C CA . LEU A 1 167 ? -24.126 -23.920 33.478 1.00 89.75 167 LEU A CA 1
ATOM 1260 C C . LEU A 1 167 ? -22.723 -23.528 33.970 1.00 89.75 167 LEU A C 1
ATOM 1262 O O . LEU A 1 167 ? -22.602 -22.777 34.937 1.00 89.75 167 LEU A O 1
ATOM 1266 N N . SER A 1 168 ? -21.693 -23.947 33.236 1.00 85.00 168 SER A N 1
ATOM 1267 C CA . SER A 1 168 ? -20.326 -23.423 33.344 1.00 85.00 168 SER A CA 1
ATOM 1268 C C . SER A 1 168 ? -19.949 -22.714 32.047 1.00 85.00 168 SER A C 1
ATOM 1270 O O . SER A 1 168 ? -20.268 -23.188 30.957 1.00 85.00 168 SER A O 1
ATOM 1272 N N . PHE A 1 169 ? -19.278 -21.571 32.154 1.00 86.38 169 PHE A N 1
ATOM 1273 C CA . PHE A 1 169 ? -18.860 -20.774 31.007 1.00 86.38 169 PHE A CA 1
ATOM 1274 C C . PHE A 1 169 ? -17.515 -20.109 31.287 1.00 86.38 169 PHE A C 1
ATOM 1276 O O . PHE A 1 169 ? -17.271 -19.640 32.398 1.00 86.38 169 PHE A O 1
ATOM 1283 N N . ALA A 1 170 ? -16.675 -20.027 30.259 1.00 85.44 170 ALA A N 1
ATOM 1284 C CA . ALA A 1 170 ? -15.426 -19.292 30.298 1.00 85.44 170 ALA A CA 1
ATOM 1285 C C . ALA A 1 170 ? -15.104 -18.696 28.925 1.00 85.44 170 ALA A C 1
ATOM 1287 O O . ALA A 1 170 ? -15.469 -19.252 27.888 1.00 85.44 170 ALA A O 1
ATOM 1288 N N . TYR A 1 171 ? -14.383 -17.577 28.924 1.00 82.12 171 TYR A N 1
ATOM 1289 C CA . TYR A 1 171 ? -13.821 -17.002 27.707 1.00 82.12 171 TYR A CA 1
ATOM 1290 C C . TYR A 1 171 ? -12.417 -17.582 27.465 1.00 82.12 171 TYR A C 1
ATOM 1292 O O . TYR A 1 171 ? -11.521 -17.437 28.292 1.00 82.12 171 TYR A O 1
ATOM 1300 N N . GLY A 1 172 ? -12.194 -18.214 26.310 1.00 75.19 172 GLY A N 1
ATOM 1301 C CA . GLY A 1 172 ? -10.876 -18.734 25.926 1.00 75.19 172 GLY A CA 1
ATOM 1302 C C . GLY A 1 172 ? -10.505 -20.068 26.590 1.00 75.19 172 GLY A C 1
ATOM 1303 O O . GLY A 1 172 ? -11.320 -20.980 26.656 1.00 75.19 172 GLY A O 1
ATOM 1304 N N . LYS A 1 173 ? -9.238 -20.223 27.007 1.00 73.00 173 LYS A N 1
ATOM 1305 C CA . LYS A 1 173 ? -8.697 -21.470 27.597 1.00 73.00 173 LYS A CA 1
ATOM 1306 C C . LYS A 1 173 ? -8.674 -21.482 29.129 1.00 73.00 173 LYS A C 1
ATOM 1308 O O . LYS A 1 173 ? -8.117 -22.413 29.706 1.00 73.00 173 LYS A O 1
ATOM 1313 N N . GLU A 1 174 ? -9.221 -20.467 29.788 1.00 63.44 174 GLU A N 1
ATOM 1314 C CA . GLU A 1 174 ? -9.358 -20.512 31.242 1.00 63.44 174 GLU A CA 1
ATOM 1315 C C . GLU A 1 174 ? -10.453 -21.517 31.594 1.00 63.44 174 GLU A C 1
ATOM 1317 O O . GLU A 1 174 ? -11.623 -21.324 31.291 1.00 63.44 174 GLU A O 1
ATOM 1322 N N . THR A 1 175 ? -10.057 -22.646 32.170 1.00 54.78 175 THR A N 1
ATOM 1323 C CA . THR A 1 175 ? -10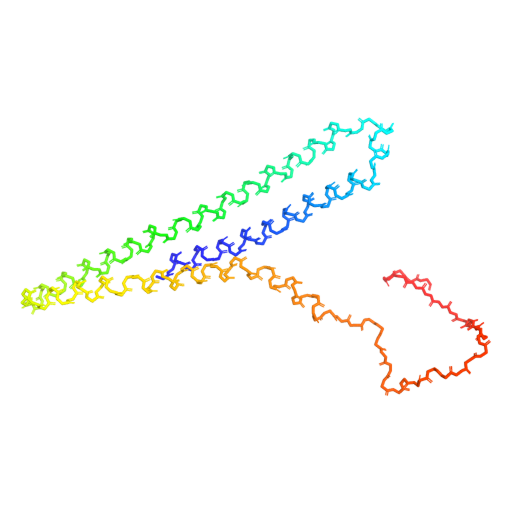.988 -23.629 32.719 1.00 54.78 175 THR A CA 1
ATOM 1324 C C . THR A 1 175 ? -11.544 -23.086 34.032 1.00 54.78 175 THR A C 1
ATOM 1326 O O . THR A 1 175 ? -10.776 -22.937 34.985 1.00 54.78 175 THR A O 1
ATOM 1329 N N . VAL A 1 176 ? -12.846 -22.791 34.066 1.00 57.03 176 VAL A N 1
ATOM 1330 C CA . VAL A 1 176 ? -13.620 -22.596 35.306 1.00 57.03 176 VAL A CA 1
ATOM 1331 C C . VAL A 1 176 ? -14.238 -23.925 35.707 1.00 57.03 176 VAL A C 1
ATOM 1333 O O . VAL A 1 176 ? -14.874 -24.552 34.828 1.00 57.03 176 VAL A O 1
#

pLDDT: mean 87.0, std 7.5, range [52.44, 96.81]

Secondary structure (DSSP, 8-state):
-HHHHHHHHHHHHHHHHHHHHHHHHHHHHHHHHHTHHHHHHTT-HHHHHHHHHHHHHHHHHHHHHHHHHHHHHHHHHHHHHHHHHHHHHHHHHHHT--HHHHHHHHHHHHHHHHHHHHHHHHHHHHHHHHHHHHHHHHHHT---SSPPPTTPPP--S--------S----STT---